Protein AF-A0A1Y4HJ03-F1 (afdb_monomer_lite)

pLDDT: mean 90.87, std 10.6, range [47.38, 98.44]

Sequence (111 aa):
MKYKLYRAQYEMQFDENGEPLEWEDAFELVGVEYAQDVDRATPILIKAVIDELSTTPKYANCEVAAFAPDLYTQELSDEYDYEMMGIVYPPNADHNILIPFLIKEEDESQE

Secondary structure (DSSP, 8-state):
-EEEEEEESS---B-TTSPBPPPP--EEEEEEEE-SSHHHHHHHHHHHHHHHHHHSGGGTTSEEEEPPPEE--STT-TT-SEEEEEEEE-TT-SS-EEEEEEEEEE-TT--

Radius of gyration: 14.34 Å; chains: 1; bounding box: 39×26×36 Å

Structure (mmCIF, N/CA/C/O backbone):
data_AF-A0A1Y4HJ03-F1
#
_entry.id   AF-A0A1Y4HJ03-F1
#
loop_
_atom_site.group_PDB
_atom_site.id
_atom_site.type_symbol
_atom_site.label_atom_id
_atom_site.label_alt_id
_atom_site.label_comp_id
_atom_site.label_asym_id
_atom_site.label_entity_id
_atom_site.label_seq_id
_atom_site.pdbx_PDB_ins_code
_atom_site.Cartn_x
_atom_site.Cartn_y
_atom_site.Cartn_z
_atom_site.occupancy
_atom_site.B_iso_or_equiv
_atom_site.auth_seq_id
_atom_site.auth_comp_id
_atom_site.auth_asym_id
_atom_site.auth_atom_id
_atom_site.pdbx_PDB_model_num
ATOM 1 N N . MET A 1 1 ? -15.671 4.187 10.901 1.00 94.44 1 MET A N 1
ATOM 2 C CA . MET A 1 1 ? -14.225 4.456 10.905 1.00 94.44 1 MET A CA 1
ATOM 3 C C . MET A 1 1 ? -13.832 5.009 9.554 1.00 94.44 1 MET A C 1
ATOM 5 O O . MET A 1 1 ? -14.380 4.583 8.535 1.00 94.44 1 MET A O 1
ATOM 9 N N . LYS A 1 2 ? -12.931 5.982 9.564 1.00 96.31 2 LYS A N 1
ATOM 10 C CA . LYS A 1 2 ? -12.355 6.615 8.383 1.00 96.31 2 LYS A CA 1
ATOM 11 C C . LYS A 1 2 ? -10.943 6.069 8.191 1.00 96.31 2 LYS A C 1
ATOM 13 O O . LYS A 1 2 ? -10.180 6.014 9.146 1.00 96.31 2 LYS A O 1
ATOM 18 N N . TYR A 1 3 ? -10.602 5.687 6.968 1.00 97.19 3 TYR A N 1
ATOM 19 C CA . TYR A 1 3 ? -9.311 5.116 6.596 1.00 97.19 3 TYR A CA 1
ATOM 20 C C . TYR A 1 3 ? -8.660 6.017 5.553 1.00 97.19 3 TYR A C 1
ATOM 22 O O . TYR A 1 3 ? -9.113 6.081 4.411 1.00 97.19 3 TYR A O 1
ATOM 30 N N . LYS A 1 4 ? -7.617 6.745 5.944 1.00 97.56 4 LYS A N 1
ATOM 31 C CA . LYS A 1 4 ? -6.815 7.561 5.027 1.00 97.56 4 LYS A CA 1
ATOM 32 C C . LYS A 1 4 ? -5.709 6.702 4.431 1.00 97.56 4 LYS A C 1
ATOM 34 O O . LYS A 1 4 ? -4.925 6.133 5.183 1.00 97.56 4 LYS A O 1
ATOM 39 N N . LEU A 1 5 ? -5.653 6.624 3.106 1.00 97.50 5 LEU A N 1
ATOM 40 C CA . LEU A 1 5 ? -4.687 5.827 2.357 1.00 97.50 5 LEU A CA 1
ATOM 41 C C . LEU A 1 5 ? -3.584 6.729 1.801 1.00 97.50 5 LEU A C 1
ATOM 43 O O . LEU A 1 5 ? -3.854 7.638 1.012 1.00 97.50 5 LEU A O 1
ATOM 47 N N . TYR A 1 6 ? -2.348 6.441 2.181 1.00 96.56 6 TYR A N 1
ATOM 48 C CA . TYR A 1 6 ? -1.162 7.179 1.784 1.00 96.56 6 TYR A CA 1
ATOM 49 C C . TYR A 1 6 ? -0.274 6.309 0.903 1.00 96.56 6 TYR A C 1
ATOM 51 O O . TYR A 1 6 ? 0.044 5.187 1.276 1.00 96.56 6 TYR A O 1
ATOM 59 N N . ARG A 1 7 ? 0.146 6.813 -0.254 1.00 96.38 7 ARG A N 1
ATOM 60 C CA . ARG A 1 7 ? 1.036 6.120 -1.193 1.00 96.38 7 ARG A CA 1
ATOM 61 C C . ARG A 1 7 ? 2.460 6.643 -1.044 1.00 96.38 7 ARG A C 1
ATOM 63 O O . ARG A 1 7 ? 2.655 7.859 -1.046 1.00 96.38 7 ARG A O 1
ATOM 70 N N . ALA A 1 8 ? 3.445 5.751 -1.001 1.00 94.75 8 ALA A N 1
ATOM 71 C CA . ALA A 1 8 ? 4.850 6.128 -1.115 1.00 94.75 8 ALA A CA 1
ATOM 72 C C . ALA A 1 8 ? 5.123 6.859 -2.442 1.00 94.75 8 ALA A C 1
ATOM 74 O O . ALA A 1 8 ? 4.631 6.476 -3.505 1.00 94.75 8 ALA A O 1
ATOM 75 N N . GLN A 1 9 ? 5.946 7.903 -2.404 1.00 93.81 9 GLN A N 1
ATOM 76 C CA . GLN A 1 9 ? 6.399 8.609 -3.609 1.00 93.81 9 GLN A CA 1
ATOM 77 C C . GLN A 1 9 ? 7.619 7.945 -4.271 1.00 93.81 9 GLN A C 1
ATOM 79 O O . GLN A 1 9 ? 8.170 8.471 -5.239 1.00 93.81 9 GLN A O 1
ATOM 84 N N . TYR A 1 10 ? 8.008 6.771 -3.777 1.00 92.62 10 TYR A N 1
ATOM 85 C CA . TYR A 1 10 ? 9.120 5.958 -4.247 1.00 92.62 10 TYR A CA 1
ATOM 86 C C . TYR A 1 10 ? 8.673 4.515 -4.511 1.00 92.62 10 TYR A C 1
ATOM 88 O O . TYR A 1 10 ? 7.635 4.049 -4.041 1.00 92.62 10 TYR A O 1
ATOM 96 N N . GLU A 1 11 ? 9.482 3.810 -5.294 1.00 94.38 11 GLU A N 1
ATOM 97 C CA . GLU A 1 11 ? 9.382 2.366 -5.496 1.00 94.38 11 GLU A CA 1
ATOM 98 C C . GLU A 1 11 ? 10.337 1.686 -4.518 1.00 94.38 11 GLU A C 1
ATOM 100 O O . GLU A 1 11 ? 11.454 2.170 -4.317 1.00 94.38 11 GLU A O 1
ATOM 105 N N . MET A 1 12 ? 9.920 0.572 -3.913 1.00 92.00 12 MET A N 1
ATOM 106 C CA . MET A 1 12 ? 10.788 -0.174 -3.007 1.00 92.00 12 MET A CA 1
ATOM 107 C C . MET A 1 12 ? 12.012 -0.683 -3.771 1.00 92.00 12 MET A C 1
ATOM 109 O O . MET A 1 12 ? 11.893 -1.327 -4.816 1.00 92.00 12 MET A O 1
ATOM 113 N N . GLN A 1 13 ? 13.189 -0.386 -3.231 1.00 90.88 13 GLN A N 1
ATOM 114 C CA . GLN A 1 13 ? 14.464 -0.851 -3.758 1.00 90.88 13 GLN A CA 1
ATOM 115 C C . GLN A 1 13 ? 15.039 -1.923 -2.843 1.00 90.88 13 GLN A C 1
ATOM 117 O O . GLN A 1 13 ? 14.820 -1.901 -1.633 1.00 90.88 13 GLN A O 1
ATOM 122 N N . PHE A 1 14 ? 15.795 -2.836 -3.438 1.00 89.88 14 PHE A N 1
ATOM 123 C CA . PHE A 1 14 ? 16.434 -3.944 -2.746 1.00 89.88 14 PHE A CA 1
ATOM 124 C C . PHE A 1 14 ? 17.933 -3.921 -3.017 1.00 89.88 14 PHE A C 1
ATOM 126 O O . PHE A 1 14 ? 18.367 -3.531 -4.106 1.00 89.88 14 PHE A O 1
ATOM 133 N N . ASP A 1 15 ? 18.719 -4.328 -2.028 1.00 90.38 15 ASP A N 1
ATOM 134 C CA . ASP A 1 15 ? 20.151 -4.534 -2.193 1.00 90.38 15 ASP A CA 1
ATOM 135 C C . ASP A 1 15 ? 20.456 -5.821 -2.990 1.00 90.38 15 ASP A C 1
ATOM 137 O O . ASP A 1 15 ? 19.566 -6.552 -3.432 1.00 90.38 15 ASP A O 1
ATOM 141 N N . GLU A 1 16 ? 21.742 -6.119 -3.187 1.00 89.88 16 GLU A N 1
ATOM 142 C CA . GLU A 1 16 ? 22.184 -7.322 -3.908 1.00 89.88 16 GLU A CA 1
ATOM 143 C C . GLU A 1 16 ? 21.805 -8.648 -3.220 1.00 89.88 16 GLU A C 1
ATOM 145 O O . GLU A 1 16 ? 21.832 -9.700 -3.862 1.00 89.88 16 GLU A O 1
ATOM 150 N N . ASN A 1 17 ? 21.436 -8.606 -1.937 1.00 89.69 17 ASN A N 1
ATOM 151 C CA . ASN A 1 17 ? 21.006 -9.759 -1.149 1.00 89.69 17 ASN A CA 1
ATOM 152 C C . ASN A 1 17 ? 19.477 -9.921 -1.135 1.00 89.69 17 ASN A C 1
ATOM 154 O O . ASN A 1 17 ? 18.986 -10.938 -0.644 1.00 89.69 17 ASN A O 1
ATOM 158 N N . GLY A 1 18 ? 18.737 -8.965 -1.707 1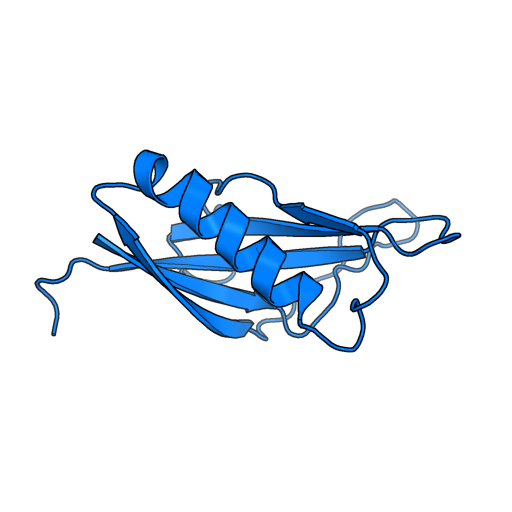.00 84.06 18 GLY A N 1
ATOM 159 C CA . GLY A 1 18 ? 17.277 -8.945 -1.698 1.00 84.06 18 GLY A CA 1
ATOM 160 C C . GLY A 1 18 ? 16.676 -8.337 -0.431 1.00 84.06 18 GLY A C 1
ATOM 161 O O . GLY A 1 18 ? 15.478 -8.494 -0.205 1.00 84.06 18 GLY A O 1
ATOM 162 N N . GLU A 1 19 ? 17.475 -7.645 0.381 1.00 86.75 19 GLU A N 1
ATOM 163 C CA . GLU A 1 19 ? 16.991 -6.916 1.551 1.00 86.75 19 GLU A CA 1
ATOM 164 C C . GLU A 1 19 ? 16.503 -5.522 1.127 1.00 86.75 19 GLU A C 1
ATOM 166 O O . GLU A 1 19 ? 17.141 -4.882 0.283 1.00 86.75 19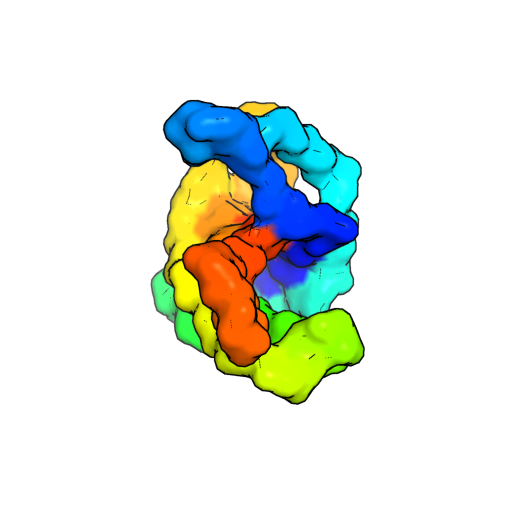 GLU A O 1
ATOM 171 N N . PRO A 1 20 ? 15.374 -5.029 1.665 1.00 84.75 20 PRO A N 1
ATOM 172 C CA . PRO A 1 20 ? 14.876 -3.702 1.329 1.00 84.75 20 PRO A CA 1
ATOM 173 C C . PRO A 1 20 ? 15.871 -2.625 1.780 1.00 84.75 20 PRO A C 1
ATOM 175 O O . PRO A 1 20 ? 16.403 -2.675 2.891 1.00 84.75 20 PRO A O 1
ATOM 178 N N . LEU A 1 21 ? 16.113 -1.636 0.918 1.00 86.69 21 LEU A N 1
ATOM 179 C CA . LEU A 1 21 ? 16.867 -0.438 1.288 1.00 86.69 21 LEU A CA 1
ATOM 180 C C . LEU A 1 21 ? 16.081 0.408 2.305 1.00 86.69 21 LEU A C 1
ATOM 182 O O . LEU A 1 21 ? 14.887 0.191 2.523 1.00 86.69 21 LEU A O 1
ATOM 186 N N . GLU A 1 22 ? 16.762 1.374 2.932 1.00 81.19 22 GLU A N 1
ATOM 187 C CA . GLU A 1 22 ? 16.122 2.295 3.877 1.00 81.19 22 GLU A CA 1
ATOM 188 C C . GLU A 1 22 ? 14.898 2.977 3.252 1.00 81.19 22 GLU A C 1
ATOM 190 O O . GLU A 1 22 ? 14.910 3.396 2.092 1.00 81.19 22 GLU A O 1
ATOM 195 N N . TRP A 1 23 ? 13.838 3.068 4.050 1.00 78.81 23 TRP A N 1
ATOM 196 C CA . TRP A 1 23 ? 12.568 3.653 3.652 1.00 78.81 23 TRP A CA 1
ATOM 197 C C . TRP A 1 23 ? 12.687 5.172 3.636 1.00 78.81 23 TRP A C 1
ATOM 199 O O . TRP A 1 23 ? 13.314 5.769 4.513 1.00 78.81 23 TRP A O 1
ATOM 209 N N . GLU A 1 24 ? 12.043 5.805 2.663 1.00 82.31 24 GLU A N 1
ATOM 210 C CA . GLU A 1 24 ? 11.905 7.256 2.648 1.00 82.31 24 GLU A CA 1
ATOM 211 C C . GLU A 1 24 ? 10.599 7.654 3.349 1.00 82.31 24 GLU A C 1
ATOM 213 O O . GLU A 1 24 ? 9.545 7.051 3.127 1.00 82.31 24 GLU A O 1
ATOM 218 N N . ASP A 1 25 ? 10.648 8.699 4.176 1.00 84.44 25 ASP A N 1
ATOM 219 C CA . ASP A 1 25 ? 9.452 9.327 4.749 1.00 84.44 25 ASP A CA 1
ATOM 220 C C . ASP A 1 25 ? 8.841 10.306 3.732 1.00 84.44 25 ASP A C 1
ATOM 222 O O . ASP A 1 25 ? 8.933 11.531 3.842 1.00 84.44 25 ASP A O 1
ATOM 226 N N . ALA A 1 26 ? 8.313 9.741 2.645 1.00 90.69 26 ALA A N 1
ATOM 227 C CA . ALA A 1 26 ? 7.755 10.477 1.518 1.00 90.69 26 ALA A CA 1
ATOM 228 C C . ALA A 1 26 ? 6.442 9.828 1.071 1.00 90.69 26 ALA A C 1
ATOM 230 O O . ALA A 1 26 ? 6.419 8.973 0.181 1.00 90.69 26 ALA A O 1
ATOM 231 N N . PHE A 1 27 ? 5.343 10.248 1.698 1.00 93.44 27 PHE A N 1
ATOM 232 C CA . PHE A 1 27 ? 4.007 9.699 1.481 1.00 93.44 27 PHE A CA 1
ATOM 233 C C . PHE A 1 27 ? 2.990 10.777 1.088 1.00 93.44 27 PHE A C 1
ATOM 235 O O . PHE A 1 27 ? 3.025 11.910 1.566 1.00 93.44 27 PHE A O 1
ATOM 242 N N . GLU A 1 28 ? 2.054 10.411 0.215 1.00 95.62 28 GLU A N 1
ATOM 243 C CA . GLU A 1 28 ? 1.004 11.290 -0.304 1.00 95.62 28 GLU A CA 1
ATOM 244 C C . GLU A 1 28 ? -0.379 10.690 -0.046 1.00 95.62 28 GLU A C 1
ATOM 246 O O . GLU A 1 28 ? -0.607 9.520 -0.344 1.00 95.62 28 GLU A O 1
ATOM 251 N N . LEU A 1 29 ? -1.319 11.485 0.478 1.00 97.00 29 LEU A N 1
ATOM 252 C CA . LEU A 1 29 ? -2.710 11.060 0.654 1.00 97.00 29 LEU A CA 1
ATOM 253 C C . LEU A 1 29 ? -3.385 10.895 -0.715 1.00 97.00 29 LEU A C 1
ATOM 255 O O . LEU A 1 29 ? -3.593 11.879 -1.422 1.00 97.00 29 LEU A O 1
ATOM 259 N N . VAL A 1 30 ? -3.780 9.668 -1.047 1.00 97.44 30 VAL A N 1
ATOM 260 C CA . VAL A 1 30 ? -4.394 9.317 -2.342 1.00 97.44 30 VAL A CA 1
ATOM 261 C C . VAL A 1 30 ? -5.844 8.855 -2.217 1.00 97.44 30 VAL A C 1
ATOM 263 O O . VAL A 1 30 ? -6.575 8.847 -3.203 1.00 97.44 30 VAL A O 1
ATOM 266 N N . GLY A 1 31 ? -6.297 8.504 -1.012 1.00 96.75 31 GLY A N 1
ATOM 267 C CA .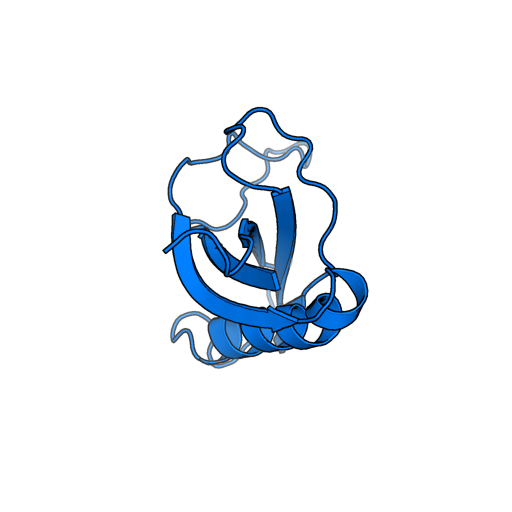 GLY A 1 31 ? -7.654 8.008 -0.806 1.00 96.75 31 GLY A CA 1
ATOM 268 C C . GLY A 1 31 ? -8.163 8.205 0.613 1.00 96.75 31 GLY A C 1
ATOM 269 O O . GLY A 1 31 ? -7.393 8.301 1.569 1.00 96.75 31 GLY A O 1
ATOM 270 N N . VAL A 1 32 ? -9.486 8.258 0.742 1.00 97.75 32 VAL A N 1
ATOM 271 C CA . VAL A 1 32 ? -10.188 8.244 2.027 1.00 97.75 32 VAL A CA 1
ATOM 272 C C . VAL A 1 32 ? -11.375 7.309 1.889 1.00 97.75 32 VAL A C 1
ATOM 274 O O . VAL A 1 32 ? -12.266 7.562 1.082 1.00 97.75 32 VAL A O 1
ATOM 277 N N . GLU A 1 33 ? -11.386 6.251 2.689 1.00 97.44 33 GLU A N 1
ATOM 278 C CA . GLU A 1 33 ? -12.418 5.221 2.663 1.00 97.44 33 GLU A CA 1
ATOM 279 C C . GLU A 1 33 ? -13.134 5.114 4.005 1.00 97.44 33 GLU A C 1
ATOM 281 O O . GLU A 1 33 ? -12.602 5.475 5.055 1.00 97.44 33 GLU A O 1
ATOM 286 N N . TYR A 1 34 ? -14.361 4.601 3.971 1.00 96.75 34 TYR A N 1
ATOM 287 C CA . TYR A 1 34 ? -15.212 4.494 5.151 1.00 96.75 34 TYR A CA 1
ATOM 288 C C . TYR A 1 34 ? -15.718 3.068 5.314 1.00 96.75 34 TYR A C 1
ATOM 290 O O . TYR A 1 34 ? -16.326 2.494 4.409 1.00 96.75 34 TYR A O 1
ATOM 298 N N . ALA A 1 35 ? -15.500 2.506 6.499 1.00 96.62 35 ALA A N 1
ATOM 299 C CA . ALA A 1 35 ? -15.986 1.184 6.861 1.00 96.62 35 ALA A CA 1
ATOM 300 C C . ALA A 1 35 ? -16.212 1.071 8.373 1.00 96.62 35 ALA A C 1
ATOM 302 O O . ALA A 1 35 ? -15.857 1.958 9.155 1.00 96.62 35 ALA A O 1
ATOM 303 N N . GLN A 1 36 ? -16.846 -0.024 8.788 1.00 95.62 36 GLN A N 1
ATOM 304 C CA . GLN A 1 36 ? -17.071 -0.310 10.204 1.00 95.62 36 GLN A CA 1
ATOM 305 C C . GLN A 1 36 ? -15.769 -0.663 10.937 1.00 95.62 36 GLN A C 1
ATOM 307 O O . GLN A 1 36 ? -15.595 -0.244 12.075 1.00 95.62 36 GLN A O 1
ATOM 312 N N . ASP A 1 37 ? -14.894 -1.417 10.275 1.00 94.88 37 ASP A N 1
ATOM 313 C CA . ASP A 1 37 ? -13.627 -1.946 10.777 1.00 94.88 37 ASP A CA 1
ATOM 314 C C . ASP A 1 37 ? -12.696 -2.265 9.586 1.00 94.88 37 ASP A C 1
ATOM 316 O O . ASP A 1 37 ? -13.116 -2.185 8.421 1.00 94.88 37 ASP A O 1
ATOM 320 N N . VAL A 1 38 ? -11.439 -2.627 9.870 1.00 94.62 38 VAL A N 1
ATOM 321 C CA . VAL A 1 38 ? -10.416 -2.888 8.843 1.00 94.62 38 VAL A CA 1
ATOM 322 C C . VAL A 1 38 ? -10.738 -4.113 7.980 1.00 94.62 38 VAL A C 1
ATOM 324 O O . VAL A 1 38 ? -10.469 -4.108 6.777 1.00 94.62 38 VAL A O 1
ATOM 327 N N . ASP A 1 39 ? -11.404 -5.129 8.532 1.00 95.69 39 ASP A N 1
ATOM 328 C CA . ASP A 1 39 ? -11.815 -6.318 7.775 1.00 95.69 39 ASP A CA 1
ATOM 329 C C . ASP A 1 39 ? -12.834 -5.943 6.690 1.00 95.69 39 ASP A C 1
ATOM 331 O O . ASP A 1 39 ? -12.759 -6.396 5.543 1.00 95.69 39 ASP A O 1
ATOM 335 N N . ARG A 1 40 ? -13.785 -5.062 7.025 1.00 97.56 40 ARG A N 1
ATOM 336 C CA . ARG A 1 40 ? -14.751 -4.501 6.071 1.00 97.56 40 ARG A CA 1
ATOM 337 C C . ARG A 1 40 ? -14.118 -3.483 5.128 1.00 97.56 40 ARG A C 1
ATOM 339 O O . ARG A 1 40 ? -14.572 -3.385 3.987 1.00 97.56 40 ARG A O 1
ATOM 346 N N . ALA A 1 41 ? -13.096 -2.754 5.575 1.00 97.38 41 ALA A N 1
ATOM 347 C CA . ALA A 1 41 ? -12.355 -1.802 4.750 1.00 97.38 41 ALA A CA 1
ATOM 348 C C . ALA A 1 41 ? -11.468 -2.496 3.707 1.00 97.38 41 ALA A C 1
ATOM 350 O O . ALA A 1 41 ? -11.329 -1.996 2.596 1.00 97.38 41 ALA A O 1
ATOM 351 N N . THR A 1 42 ? -10.905 -3.664 4.028 1.00 97.94 42 THR A N 1
ATOM 352 C CA . THR A 1 42 ? -9.909 -4.384 3.216 1.00 97.94 42 THR A CA 1
ATOM 353 C C . THR A 1 42 ? -10.247 -4.476 1.720 1.00 97.94 42 THR A C 1
ATOM 355 O O . THR A 1 42 ? -9.431 -4.037 0.909 1.00 97.94 42 THR A O 1
ATOM 358 N N . PRO A 1 43 ? -11.421 -4.985 1.288 1.00 98.19 43 PRO A N 1
ATOM 359 C CA . PRO A 1 43 ? -11.731 -5.060 -0.143 1.00 98.19 43 PRO A CA 1
ATOM 360 C C . PRO A 1 43 ? -11.860 -3.681 -0.813 1.00 98.19 43 PRO A C 1
ATOM 362 O O . PRO A 1 43 ? -11.615 -3.567 -2.012 1.00 98.19 43 PRO A O 1
ATOM 365 N N . ILE A 1 44 ? -12.233 -2.644 -0.057 1.00 98.06 44 ILE A N 1
ATOM 366 C CA . ILE A 1 44 ? -12.343 -1.262 -0.543 1.00 98.06 44 ILE A CA 1
ATOM 367 C C . ILE A 1 44 ? -10.940 -0.671 -0.718 1.00 98.06 44 ILE A C 1
ATOM 369 O O . ILE A 1 44 ? -10.627 -0.149 -1.783 1.00 98.06 44 ILE A O 1
ATOM 373 N N . LEU A 1 45 ? -10.070 -0.846 0.280 1.00 98.25 45 LEU A N 1
ATOM 374 C CA . LEU A 1 45 ? -8.682 -0.384 0.259 1.00 98.25 45 LEU A CA 1
ATOM 375 C C . LEU A 1 45 ? -7.868 -1.060 -0.854 1.00 98.25 45 LEU A C 1
ATOM 377 O O . LEU A 1 45 ? -7.164 -0.379 -1.594 1.00 98.25 45 LEU A O 1
ATOM 381 N N . ILE A 1 46 ? -8.020 -2.377 -1.046 1.00 98.44 46 ILE A N 1
ATOM 382 C CA . ILE A 1 46 ? -7.393 -3.104 -2.166 1.00 98.44 46 ILE A CA 1
ATOM 383 C C . ILE A 1 46 ? -7.823 -2.498 -3.503 1.00 98.44 46 ILE A C 1
ATOM 385 O O . ILE A 1 46 ? -6.987 -2.258 -4.375 1.00 98.44 46 ILE A O 1
ATOM 389 N N . LYS A 1 47 ? 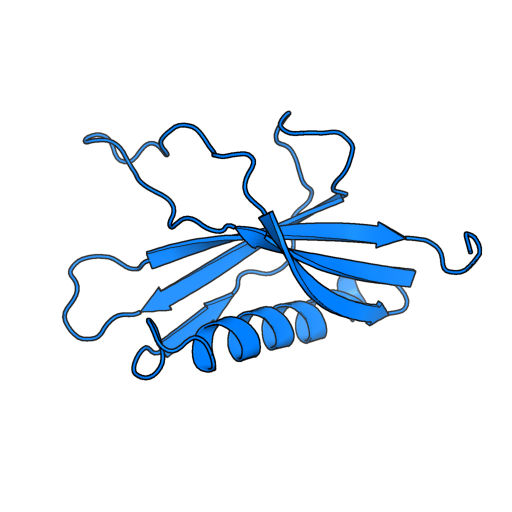-9.123 -2.225 -3.667 1.00 98.19 47 LYS A N 1
ATOM 390 C CA . LYS A 1 47 ? -9.631 -1.592 -4.883 1.00 98.19 47 LYS A CA 1
ATOM 391 C C . LYS A 1 47 ? -9.051 -0.185 -5.063 1.00 98.19 47 LYS A C 1
ATOM 393 O O . LYS A 1 47 ? -8.655 0.144 -6.175 1.00 98.19 47 LYS A O 1
ATOM 398 N N . ALA A 1 48 ? -8.973 0.612 -3.998 1.00 98.19 48 ALA A N 1
ATOM 399 C CA . ALA A 1 48 ? -8.424 1.965 -4.040 1.00 98.19 48 ALA A CA 1
ATOM 400 C C . ALA A 1 48 ? -6.952 1.968 -4.485 1.00 98.19 48 ALA A C 1
ATOM 402 O O . ALA A 1 48 ? -6.589 2.728 -5.379 1.00 98.19 48 ALA A O 1
ATOM 403 N N . VAL A 1 49 ? -6.126 1.060 -3.948 1.00 98.12 49 VAL A N 1
ATOM 404 C CA . VAL A 1 49 ? -4.729 0.879 -4.387 1.00 98.12 49 VAL A CA 1
ATOM 405 C C . VAL A 1 49 ? -4.658 0.485 -5.866 1.00 98.12 49 VAL A C 1
ATOM 407 O O . VAL A 1 49 ? -3.879 1.059 -6.624 1.00 98.12 49 VAL A O 1
ATOM 410 N N . ILE A 1 50 ? -5.483 -0.472 -6.303 1.00 98.00 50 ILE A N 1
ATOM 411 C CA . ILE A 1 50 ? -5.528 -0.913 -7.705 1.00 98.00 50 ILE A CA 1
ATOM 412 C C . ILE A 1 50 ? -5.924 0.235 -8.639 1.00 98.00 50 ILE A C 1
ATOM 414 O O . ILE A 1 50 ? -5.279 0.424 -9.671 1.00 98.00 50 ILE A O 1
ATOM 418 N N . ASP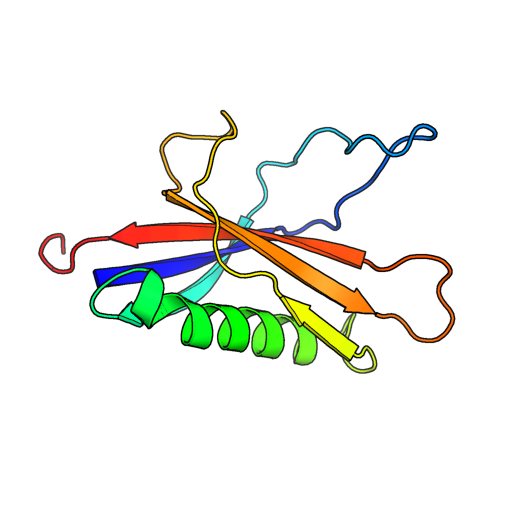 A 1 51 ? -6.960 1.002 -8.298 1.00 97.31 51 ASP A N 1
ATOM 419 C CA . ASP A 1 51 ? -7.422 2.135 -9.102 1.00 97.31 51 ASP A CA 1
ATOM 420 C C . ASP A 1 51 ? -6.342 3.229 -9.183 1.00 97.31 51 ASP A C 1
ATOM 422 O O . ASP A 1 51 ? -6.053 3.735 -10.271 1.00 97.31 51 ASP A O 1
ATOM 426 N N . GLU A 1 52 ? -5.702 3.556 -8.057 1.00 97.12 52 GLU A N 1
ATOM 427 C CA . GLU A 1 52 ? -4.619 4.542 -7.969 1.00 97.12 52 GLU A CA 1
ATOM 428 C C . GLU A 1 52 ? -3.430 4.153 -8.861 1.00 97.12 52 GLU A C 1
ATOM 430 O O . GLU A 1 52 ? -2.958 4.938 -9.690 1.00 97.12 52 GLU A O 1
ATOM 435 N N . LEU A 1 53 ? -2.970 2.902 -8.766 1.00 96.94 53 LEU A N 1
ATOM 436 C CA . LEU A 1 53 ? -1.856 2.426 -9.585 1.00 96.94 53 LEU A CA 1
ATOM 437 C C . LEU A 1 53 ? -2.242 2.311 -11.064 1.00 96.94 53 LEU A C 1
ATOM 439 O O . LEU A 1 53 ? -1.462 2.714 -11.923 1.00 96.94 53 LEU A O 1
ATOM 443 N N . SER A 1 54 ? -3.454 1.843 -11.378 1.00 95.69 54 SER A N 1
ATOM 444 C CA . SER A 1 54 ? -3.931 1.709 -12.766 1.00 95.69 54 SER A CA 1
ATOM 445 C C . SER A 1 54 ? -4.108 3.056 -13.471 1.00 95.69 54 SER A C 1
ATOM 447 O O . SER A 1 54 ? -3.966 3.146 -14.691 1.00 95.69 54 SER A O 1
ATOM 449 N N . THR A 1 55 ? -4.444 4.108 -12.722 1.00 94.06 55 THR A N 1
ATOM 450 C CA . THR A 1 55 ? -4.622 5.467 -13.260 1.00 94.06 55 THR A CA 1
ATOM 451 C C . THR A 1 55 ? -3.332 6.287 -13.252 1.00 94.06 55 THR A C 1
ATOM 453 O O . THR A 1 55 ? -3.259 7.318 -13.926 1.00 94.06 55 THR A O 1
ATOM 456 N N . THR A 1 56 ? -2.284 5.810 -12.575 1.00 94.69 56 THR A N 1
ATOM 457 C CA . THR A 1 56 ? -0.957 6.427 -12.593 1.00 94.69 56 THR A CA 1
ATOM 458 C C . THR A 1 56 ? -0.321 6.277 -13.985 1.00 94.69 56 THR A C 1
ATOM 460 O O . THR A 1 56 ? -0.057 5.155 -14.423 1.00 94.69 56 THR A O 1
ATOM 463 N N . PRO A 1 57 ? 0.020 7.377 -14.696 1.00 94.50 57 PRO A N 1
ATOM 464 C CA . PRO A 1 57 ? 0.529 7.306 -16.072 1.00 94.50 57 PRO A CA 1
ATOM 465 C C . PRO A 1 57 ? 1.779 6.436 -16.249 1.00 94.50 57 PRO A C 1
ATOM 467 O O . PRO A 1 57 ? 1.951 5.814 -17.296 1.00 94.50 57 PRO A O 1
ATOM 470 N N . LYS A 1 58 ? 2.634 6.362 -15.220 1.00 93.62 58 LYS A N 1
ATOM 471 C CA . LYS A 1 58 ? 3.831 5.509 -15.198 1.00 93.62 58 LYS A CA 1
ATOM 472 C C . LYS A 1 58 ? 3.492 4.014 -15.318 1.00 93.62 58 LYS A C 1
ATOM 474 O O . LYS A 1 58 ? 4.295 3.264 -15.864 1.00 93.62 58 LYS A O 1
ATOM 479 N N . TYR A 1 59 ? 2.308 3.598 -14.865 1.00 94.31 59 TYR A N 1
ATOM 480 C CA . TYR A 1 59 ? 1.887 2.195 -14.779 1.00 94.31 59 TYR A CA 1
ATOM 481 C C . TYR A 1 59 ? 0.677 1.858 -15.664 1.00 94.31 59 TYR A C 1
ATOM 483 O O . TYR A 1 59 ? 0.200 0.731 -15.624 1.00 94.31 59 TYR A O 1
ATOM 491 N N . ALA A 1 60 ? 0.213 2.778 -16.517 1.00 88.00 60 ALA A N 1
ATOM 492 C CA . ALA A 1 60 ? -1.053 2.671 -17.260 1.00 88.00 60 ALA A CA 1
ATOM 493 C C . ALA A 1 60 ? -1.220 1.426 -18.169 1.00 88.00 60 ALA A C 1
ATOM 495 O O . ALA A 1 60 ? -2.326 1.149 -18.624 1.00 88.00 60 ALA A O 1
ATOM 496 N N . ASN A 1 61 ? -0.146 0.682 -18.457 1.00 89.50 61 ASN A N 1
ATOM 497 C CA . ASN A 1 61 ? -0.170 -0.559 -19.249 1.00 89.50 61 ASN A CA 1
ATOM 498 C C . ASN A 1 61 ? 0.307 -1.792 -18.462 1.00 89.50 61 ASN A C 1
ATOM 500 O O . ASN A 1 61 ? 0.647 -2.812 -19.062 1.00 89.50 61 ASN A O 1
ATOM 504 N N . CYS A 1 62 ? 0.403 -1.683 -17.141 1.00 95.94 62 CYS A N 1
ATOM 505 C CA . CYS A 1 62 ? 0.799 -2.777 -16.270 1.00 95.94 62 CYS A CA 1
ATOM 506 C C . CYS A 1 62 ? -0.445 -3.425 -15.661 1.00 95.94 62 CYS A C 1
ATOM 508 O O . CYS A 1 62 ? -1.433 -2.746 -15.378 1.00 95.94 62 CYS A O 1
ATOM 510 N N . GLU A 1 63 ? -0.386 -4.733 -15.425 1.00 96.88 63 GLU A N 1
ATOM 511 C CA . GLU A 1 63 ? -1.312 -5.355 -14.478 1.00 96.88 63 GLU A CA 1
ATOM 512 C C . GLU A 1 63 ? -0.929 -4.892 -13.068 1.00 96.88 63 GLU A C 1
ATOM 514 O O . GLU A 1 63 ? 0.250 -4.651 -12.789 1.00 96.88 63 GLU A O 1
ATOM 519 N N . VAL A 1 64 ? -1.913 -4.737 -12.183 1.00 97.81 64 VAL A N 1
ATOM 520 C CA . VAL A 1 64 ? -1.681 -4.300 -10.805 1.00 97.81 64 VAL A CA 1
ATOM 521 C C . VAL A 1 64 ? -2.474 -5.150 -9.823 1.00 97.81 64 VAL A C 1
ATOM 523 O O . VAL A 1 64 ? -3.568 -5.627 -10.127 1.00 97.81 64 VAL A O 1
ATOM 526 N N . ALA A 1 65 ? -1.923 -5.319 -8.630 1.00 97.94 65 ALA A N 1
ATOM 527 C CA . ALA A 1 65 ? -2.566 -5.985 -7.507 1.00 97.94 65 ALA A CA 1
ATOM 528 C C . ALA A 1 65 ? -2.189 -5.282 -6.200 1.00 97.94 65 ALA A C 1
ATOM 530 O O . ALA A 1 65 ? -1.318 -4.414 -6.176 1.00 97.94 65 ALA A O 1
ATOM 531 N N . ALA A 1 66 ? -2.830 -5.668 -5.104 1.00 97.94 66 ALA A N 1
ATOM 532 C CA . ALA A 1 66 ? -2.459 -5.216 -3.773 1.00 97.94 66 ALA A CA 1
ATOM 533 C C . ALA A 1 66 ? -2.644 -6.349 -2.762 1.00 97.94 66 ALA A C 1
ATOM 535 O O . ALA A 1 66 ? -3.576 -7.150 -2.892 1.00 97.94 66 ALA A O 1
ATOM 536 N N . PHE A 1 67 ? -1.773 -6.408 -1.756 1.00 96.19 67 PHE A N 1
ATOM 537 C CA . PHE A 1 67 ? -2.018 -7.239 -0.578 1.00 96.19 67 PHE A CA 1
ATOM 538 C C . PHE A 1 67 ? -3.074 -6.603 0.327 1.00 96.19 67 PHE A C 1
ATOM 540 O O . PHE A 1 67 ? -3.352 -5.410 0.232 1.00 96.19 67 PHE A O 1
ATOM 547 N N . ALA A 1 68 ? -3.676 -7.415 1.197 1.00 96.06 68 ALA A N 1
ATOM 548 C CA . ALA A 1 68 ? -4.532 -6.904 2.259 1.00 96.06 68 ALA A CA 1
ATOM 549 C C . ALA A 1 68 ? -3.716 -6.047 3.251 1.00 96.06 68 ALA A C 1
ATOM 551 O O . ALA A 1 68 ? -2.505 -6.260 3.352 1.00 96.06 68 ALA A O 1
ATOM 552 N N . PRO A 1 69 ? -4.361 -5.112 3.972 1.00 95.12 69 PRO A N 1
ATOM 553 C CA . PRO A 1 69 ? -3.720 -4.400 5.070 1.00 95.12 69 PRO A CA 1
ATOM 554 C C . PRO A 1 69 ? -3.177 -5.369 6.120 1.00 95.12 69 PRO A C 1
ATOM 556 O O . PRO A 1 69 ? -3.885 -6.295 6.523 1.00 95.12 69 PRO A O 1
ATOM 559 N N . ASP A 1 70 ? -1.955 -5.127 6.578 1.00 93.25 70 ASP A N 1
ATOM 560 C CA . ASP A 1 70 ? -1.377 -5.749 7.769 1.00 93.25 70 ASP A CA 1
ATOM 561 C C . ASP A 1 70 ? -1.115 -4.675 8.830 1.00 93.25 70 ASP A C 1
ATOM 563 O O . ASP A 1 70 ? -1.066 -3.483 8.519 1.00 93.25 70 ASP A O 1
ATOM 567 N N . LEU A 1 71 ? -0.979 -5.080 10.093 1.00 89.50 71 LEU A N 1
ATOM 568 C CA . LEU A 1 71 ? -0.627 -4.154 11.164 1.00 89.50 71 LEU A CA 1
ATOM 569 C C . LEU A 1 71 ? 0.702 -3.485 10.842 1.00 89.50 71 LEU A C 1
ATOM 571 O O . LEU A 1 71 ? 1.682 -4.148 10.505 1.00 89.50 71 LEU A O 1
ATOM 575 N N . TYR A 1 72 ? 0.741 -2.168 10.995 1.00 80.75 72 TYR A N 1
ATOM 576 C CA . TYR A 1 72 ? 1.979 -1.444 10.811 1.00 80.75 72 TYR A CA 1
ATOM 577 C C . TYR A 1 72 ? 2.925 -1.748 11.980 1.00 80.75 72 TYR A C 1
ATOM 579 O O . TYR A 1 72 ? 2.608 -1.482 13.139 1.00 80.75 72 TYR A O 1
ATOM 587 N N . THR A 1 73 ? 4.066 -2.375 11.682 1.00 72.69 73 THR A N 1
ATOM 588 C CA . THR A 1 73 ? 5.027 -2.837 12.704 1.00 72.69 73 THR A CA 1
ATOM 589 C C . THR A 1 73 ? 6.364 -2.103 12.676 1.00 72.69 73 THR A C 1
ATOM 591 O O . THR A 1 73 ? 7.203 -2.340 13.548 1.00 72.69 73 THR A O 1
ATOM 594 N N . GLN A 1 74 ? 6.582 -1.221 11.697 1.00 65.94 74 GLN A N 1
ATOM 595 C CA . GLN A 1 74 ? 7.837 -0.486 11.565 1.00 65.94 74 GLN A CA 1
ATOM 596 C C . GLN A 1 74 ? 7.842 0.788 12.413 1.00 65.94 74 GLN A C 1
ATOM 598 O O . GLN A 1 74 ? 6.825 1.443 12.604 1.00 65.94 74 GLN A O 1
ATOM 603 N N . GLU A 1 75 ? 9.023 1.177 12.893 1.00 59.06 75 GLU A N 1
ATOM 604 C CA . GLU A 1 75 ? 9.206 2.349 13.759 1.00 59.06 75 GLU A CA 1
ATOM 605 C C . GLU A 1 75 ? 9.067 3.707 13.029 1.00 59.06 75 GLU A C 1
ATOM 607 O O . GLU A 1 75 ? 9.329 4.732 13.656 1.00 59.06 75 GLU A O 1
ATOM 612 N N . LEU A 1 76 ? 8.695 3.773 11.732 1.00 57.97 76 LEU A N 1
ATOM 613 C CA . LEU A 1 76 ? 8.761 5.055 10.994 1.00 57.97 76 LEU A CA 1
ATOM 614 C C . LEU A 1 76 ? 7.833 6.138 11.564 1.00 57.97 76 LEU A C 1
ATOM 616 O O . LEU A 1 76 ? 8.188 7.306 11.452 1.00 57.97 76 LEU A O 1
ATOM 620 N N . SER A 1 77 ? 6.721 5.782 12.219 1.00 58.69 77 SER A N 1
ATOM 621 C CA . SER A 1 77 ? 6.004 6.666 13.151 1.00 58.69 77 SER A CA 1
ATOM 622 C C . SER A 1 77 ? 4.811 5.953 13.806 1.00 58.69 77 SER A C 1
ATOM 624 O O . SER A 1 77 ? 4.185 5.086 13.201 1.00 58.69 77 SER A O 1
ATOM 626 N N . ASP A 1 78 ? 4.413 6.390 15.007 1.00 67.75 78 ASP A N 1
ATOM 627 C CA . ASP A 1 78 ? 3.122 6.037 15.635 1.00 67.75 78 ASP A CA 1
ATOM 628 C C . ASP A 1 78 ? 1.907 6.651 14.883 1.00 67.75 78 ASP A C 1
ATOM 630 O O . ASP A 1 78 ? 0.782 6.692 15.394 1.00 67.75 78 ASP A O 1
ATOM 634 N N . GLU A 1 79 ? 2.117 7.217 13.687 1.00 83.31 79 GLU A N 1
ATOM 635 C CA . GLU A 1 79 ? 1.095 7.964 12.951 1.00 83.31 79 GLU A CA 1
ATOM 636 C C . GLU A 1 79 ? 0.228 7.070 12.066 1.00 83.31 79 GLU A C 1
ATOM 638 O O . GLU A 1 79 ? -0.878 7.487 11.732 1.00 83.31 79 GLU A O 1
ATOM 643 N N . TYR A 1 80 ? 0.659 5.847 11.743 1.00 90.81 80 TYR A N 1
ATOM 644 C CA . TYR A 1 80 ? -0.077 4.913 10.883 1.00 90.81 80 TYR A CA 1
ATOM 645 C C . TYR A 1 80 ? -0.421 3.619 11.622 1.00 90.81 80 TYR A C 1
ATOM 647 O O . TYR A 1 80 ? 0.341 3.149 12.460 1.00 90.81 80 TYR A O 1
ATOM 655 N N . ASP A 1 81 ? -1.585 3.051 11.309 1.00 93.69 81 ASP A N 1
ATOM 656 C CA . ASP A 1 81 ? -2.112 1.868 12.002 1.00 93.69 81 ASP A CA 1
ATOM 657 C C . ASP A 1 81 ? -1.926 0.588 11.170 1.00 93.69 81 ASP A C 1
ATOM 659 O O . ASP A 1 81 ? -1.766 -0.500 11.727 1.00 93.69 81 ASP A O 1
ATOM 663 N N . TYR A 1 82 ? -1.899 0.710 9.836 1.00 94.81 82 TYR A N 1
ATOM 664 C CA . TYR A 1 82 ? -1.724 -0.421 8.919 1.00 94.81 82 TYR A CA 1
ATOM 665 C C . TYR A 1 82 ? -0.807 -0.080 7.740 1.00 94.81 82 TYR A C 1
ATOM 667 O O . TYR A 1 82 ? -0.698 1.080 7.337 1.00 94.81 82 TYR A O 1
ATOM 675 N N . GLU A 1 83 ? -0.210 -1.107 7.139 1.00 93.81 83 GLU A N 1
ATOM 676 C CA . GLU A 1 83 ? 0.507 -1.034 5.864 1.00 93.81 83 GLU A CA 1
ATOM 677 C C . GLU A 1 83 ? -0.092 -1.971 4.813 1.00 93.81 83 GLU A C 1
ATOM 679 O O . GLU A 1 83 ? -0.690 -3.001 5.117 1.00 93.81 83 GLU A O 1
ATOM 684 N N . MET A 1 84 ? 0.076 -1.605 3.546 1.00 95.19 84 MET A N 1
ATOM 685 C CA . MET A 1 84 ? -0.273 -2.407 2.379 1.00 95.19 84 MET A CA 1
ATOM 686 C C . MET A 1 84 ? 0.854 -2.337 1.353 1.00 95.19 84 MET A C 1
ATOM 688 O O . MET A 1 84 ? 1.560 -1.336 1.246 1.00 95.19 84 MET A O 1
ATOM 692 N N . MET A 1 85 ? 0.966 -3.374 0.522 1.00 96.06 85 MET A N 1
ATOM 693 C CA . MET A 1 85 ? 1.840 -3.342 -0.648 1.00 96.06 85 MET A CA 1
ATOM 694 C C . MET A 1 85 ? 1.013 -3.325 -1.925 1.00 96.06 85 MET A C 1
ATOM 696 O O . MET A 1 85 ? 0.253 -4.261 -2.193 1.00 96.06 85 MET A O 1
ATOM 700 N N . GLY A 1 86 ? 1.203 -2.285 -2.728 1.00 97.75 86 GLY A N 1
ATOM 701 C CA . GLY A 1 86 ? 0.809 -2.275 -4.127 1.00 97.75 86 GLY A CA 1
ATOM 702 C C . GLY A 1 86 ? 1.855 -2.992 -4.976 1.00 97.75 86 GLY A C 1
ATOM 703 O O . GLY A 1 86 ? 3.057 -2.842 -4.760 1.00 97.75 86 GLY A O 1
ATOM 704 N N . ILE A 1 87 ? 1.396 -3.773 -5.947 1.00 98.00 87 ILE A N 1
ATOM 705 C CA . ILE A 1 87 ? 2.237 -4.530 -6.870 1.00 98.00 87 ILE A CA 1
ATOM 706 C C . ILE A 1 87 ? 1.896 -4.084 -8.281 1.00 98.00 87 ILE A C 1
ATOM 708 O O . ILE A 1 87 ? 0.735 -4.123 -8.688 1.00 98.00 87 ILE A O 1
ATOM 712 N N . VAL A 1 88 ? 2.914 -3.706 -9.039 1.00 98.06 88 VAL A N 1
ATOM 713 C CA . VAL A 1 88 ? 2.809 -3.446 -10.473 1.00 98.06 88 VAL A CA 1
ATOM 714 C C . VAL A 1 88 ? 3.589 -4.534 -11.202 1.00 98.06 88 VAL A C 1
ATOM 716 O O . VAL A 1 88 ? 4.720 -4.843 -10.820 1.00 98.06 88 VAL A O 1
ATOM 719 N N . TYR A 1 89 ? 2.994 -5.102 -12.251 1.00 97.06 89 TYR A N 1
ATOM 720 C CA . TYR A 1 89 ? 3.579 -6.133 -13.110 1.00 97.06 89 TYR A CA 1
ATOM 721 C C . TYR A 1 89 ? 3.908 -5.530 -14.488 1.00 97.06 89 TYR A C 1
ATOM 723 O O . TYR A 1 89 ? 3.052 -5.536 -15.384 1.00 97.06 89 TYR A O 1
ATOM 731 N N . PRO A 1 90 ? 5.116 -4.965 -14.695 1.00 95.62 90 PRO A N 1
ATOM 732 C CA . PRO A 1 90 ? 5.478 -4.400 -15.984 1.00 95.62 90 PRO A CA 1
ATOM 733 C C . PRO A 1 90 ? 5.635 -5.502 -17.039 1.00 95.62 90 PRO A C 1
ATOM 735 O O . PRO A 1 90 ? 6.248 -6.541 -16.772 1.00 95.62 90 PRO A O 1
ATOM 738 N N . PRO A 1 91 ? 5.143 -5.290 -18.270 1.00 91.88 91 PRO A N 1
ATOM 739 C CA . PRO A 1 91 ? 5.282 -6.283 -19.321 1.00 91.88 91 PRO A CA 1
ATOM 740 C C . PRO A 1 91 ? 6.760 -6.448 -19.701 1.00 91.88 91 PRO A C 1
ATOM 742 O O . PRO A 1 91 ? 7.397 -5.507 -20.174 1.00 91.88 91 PRO A O 1
ATOM 745 N N . ASN A 1 92 ? 7.271 -7.676 -19.580 1.00 89.00 92 ASN A N 1
ATOM 746 C CA . ASN A 1 92 ? 8.653 -8.070 -19.899 1.00 89.00 92 ASN A CA 1
ATOM 747 C C . ASN A 1 92 ? 9.736 -7.548 -18.931 1.00 89.00 92 ASN A C 1
ATOM 749 O O . ASN A 1 92 ? 10.897 -7.464 -19.330 1.00 89.00 92 ASN A O 1
ATOM 753 N N . ALA A 1 93 ? 9.384 -7.198 -17.691 1.00 90.81 93 ALA A N 1
ATOM 754 C CA . ALA A 1 93 ? 10.373 -6.950 -16.642 1.00 90.81 93 ALA A CA 1
ATOM 755 C C . ALA A 1 93 ? 10.754 -8.248 -15.910 1.00 90.81 93 ALA A C 1
ATOM 757 O O . ALA A 1 93 ? 9.922 -9.139 -15.744 1.00 90.81 93 ALA A O 1
ATOM 758 N N . ASP A 1 94 ? 12.003 -8.329 -15.444 1.00 89.50 94 ASP A N 1
ATOM 759 C CA . ASP A 1 94 ? 12.501 -9.467 -14.655 1.00 89.50 94 ASP A CA 1
ATOM 760 C C . ASP A 1 94 ? 11.924 -9.493 -13.227 1.00 89.50 94 ASP A C 1
ATOM 762 O O . ASP A 1 94 ? 11.864 -10.545 -12.590 1.00 89.50 94 ASP A O 1
ATOM 766 N N . HIS A 1 95 ? 11.476 -8.335 -12.731 1.00 90.62 95 HIS A N 1
ATOM 767 C CA . HIS A 1 95 ? 10.941 -8.152 -11.386 1.00 90.62 95 HIS A CA 1
ATOM 768 C C . HIS A 1 95 ? 9.702 -7.253 -11.392 1.00 90.62 95 HIS A C 1
ATOM 770 O O . HIS A 1 95 ? 9.555 -6.366 -12.236 1.00 90.62 95 HIS A O 1
ATOM 776 N N . ASN A 1 96 ? 8.829 -7.477 -10.410 1.00 95.00 96 ASN A N 1
ATOM 777 C CA . ASN A 1 96 ? 7.683 -6.613 -10.147 1.00 95.00 96 ASN A CA 1
ATOM 778 C C . ASN A 1 96 ? 8.129 -5.371 -9.381 1.00 95.00 96 ASN A C 1
ATOM 780 O O . ASN A 1 96 ? 9.114 -5.405 -8.644 1.00 95.00 96 ASN A O 1
ATOM 784 N N . ILE A 1 97 ? 7.361 -4.298 -9.517 1.00 95.69 97 ILE A N 1
ATOM 785 C CA . ILE A 1 97 ? 7.576 -3.073 -8.754 1.00 95.69 97 ILE A CA 1
ATOM 786 C C . ILE A 1 97 ? 6.662 -3.126 -7.533 1.00 95.69 97 ILE A C 1
ATOM 788 O O . ILE A 1 97 ? 5.459 -3.365 -7.665 1.00 95.69 97 ILE A O 1
ATOM 792 N N . LEU A 1 98 ? 7.244 -2.908 -6.357 1.00 96.19 98 LEU A N 1
ATOM 793 C CA . LEU A 1 98 ? 6.527 -2.852 -5.090 1.00 96.19 98 LEU A CA 1
ATOM 794 C C . LEU A 1 98 ? 6.430 -1.402 -4.622 1.00 96.19 98 LEU A C 1
ATOM 796 O O . LEU A 1 98 ? 7.415 -0.663 -4.654 1.00 96.19 98 LEU A O 1
ATOM 800 N N . ILE A 1 99 ? 5.231 -0.995 -4.217 1.00 96.31 99 ILE A N 1
ATOM 801 C CA . ILE A 1 99 ? 4.924 0.375 -3.803 1.00 96.31 99 ILE A CA 1
ATOM 802 C C . ILE A 1 99 ? 4.253 0.303 -2.433 1.00 96.31 99 ILE A C 1
ATOM 804 O O . ILE A 1 99 ? 3.139 -0.225 -2.345 1.00 96.31 99 ILE A O 1
ATOM 808 N N . PRO A 1 100 ? 4.900 0.813 -1.373 1.00 95.25 100 PRO A N 1
ATOM 809 C CA . PRO A 1 100 ? 4.296 0.861 -0.051 1.00 95.25 100 PRO A CA 1
ATOM 810 C C . PRO A 1 100 ? 3.092 1.802 0.000 1.00 95.25 100 PRO A C 1
ATOM 812 O O . PRO A 1 100 ? 3.096 2.894 -0.577 1.00 95.25 100 PRO A O 1
ATOM 815 N N . PHE A 1 101 ? 2.081 1.390 0.753 1.00 95.88 101 PHE A N 1
ATOM 816 C CA . PHE A 1 101 ? 0.966 2.224 1.163 1.00 95.88 101 PHE A CA 1
ATOM 817 C C . PHE A 1 101 ? 0.812 2.149 2.680 1.00 95.88 101 PHE A C 1
ATOM 819 O O . PHE A 1 101 ? 0.901 1.070 3.259 1.00 95.88 101 PHE A O 1
ATOM 826 N N . LEU A 1 102 ? 0.544 3.285 3.310 1.00 95.31 102 LEU A N 1
ATOM 827 C CA . LEU A 1 102 ? 0.273 3.387 4.741 1.00 95.31 102 LEU A CA 1
ATOM 828 C C . LEU A 1 102 ? -1.172 3.818 4.960 1.00 95.31 102 LEU A C 1
ATOM 830 O O . LEU A 1 102 ? -1.748 4.552 4.153 1.00 95.31 102 LEU A O 1
ATOM 834 N N . ILE A 1 103 ? -1.774 3.349 6.047 1.00 95.75 103 ILE A N 1
ATOM 835 C CA . ILE A 1 103 ? -3.168 3.627 6.374 1.00 95.75 103 ILE A CA 1
ATOM 836 C C . ILE A 1 103 ? -3.254 4.214 7.772 1.00 95.75 103 ILE A C 1
ATOM 838 O O . ILE A 1 103 ? -2.738 3.638 8.731 1.00 95.75 103 ILE A O 1
ATOM 842 N N . LYS A 1 104 ? -3.974 5.332 7.883 1.00 95.38 104 LYS A N 1
ATOM 843 C CA . LYS A 1 104 ? -4.378 5.908 9.165 1.00 95.38 104 LYS A CA 1
ATOM 844 C C . LYS A 1 104 ? -5.867 5.682 9.397 1.00 95.38 104 LYS A C 1
ATOM 846 O O . LYS A 1 104 ? -6.692 6.133 8.599 1.00 95.38 104 LYS A O 1
ATOM 851 N N . GLU A 1 105 ? -6.193 4.968 10.466 1.00 94.81 105 GLU A N 1
ATOM 852 C CA . GLU A 1 105 ? -7.546 4.780 10.973 1.00 94.81 105 GLU A CA 1
ATOM 853 C C . GLU A 1 105 ? -7.909 5.922 11.933 1.00 94.81 105 GLU A C 1
ATOM 855 O O . GLU A 1 105 ? -7.220 6.205 12.912 1.00 94.81 105 GLU A O 1
ATOM 860 N N . GLU A 1 106 ? -9.015 6.600 11.644 1.00 94.19 106 GLU A N 1
ATOM 861 C CA . GLU A 1 106 ? -9.551 7.694 12.448 1.00 94.19 106 GLU A CA 1
ATOM 862 C C . GLU A 1 106 ? -11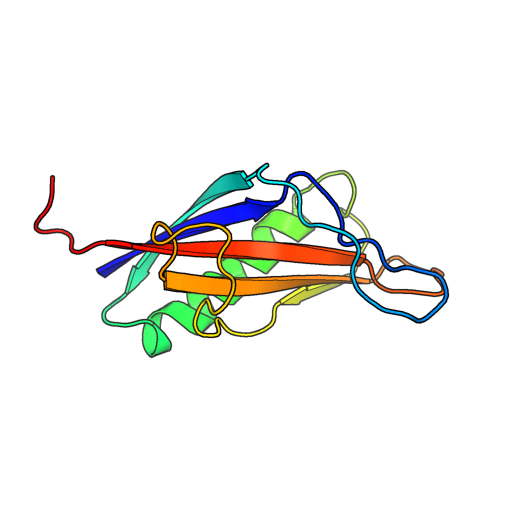.008 7.399 12.828 1.00 94.19 106 GLU A C 1
ATOM 864 O O . GLU A 1 106 ? -11.815 6.922 12.019 1.00 94.19 106 GLU A O 1
ATOM 869 N N . ASP A 1 107 ? -11.364 7.716 14.071 1.00 87.19 107 ASP A N 1
ATOM 870 C CA . ASP A 1 107 ? -12.757 7.743 14.507 1.00 87.19 107 ASP A CA 1
ATOM 871 C C . ASP A 1 107 ? -13.418 9.031 13.982 1.00 87.19 107 ASP A C 1
ATOM 873 O O . ASP A 1 107 ? -12.855 10.120 14.091 1.00 87.19 107 ASP A O 1
ATOM 877 N N . GLU A 1 108 ? -14.623 8.923 13.417 1.00 68.31 108 GLU A N 1
ATOM 878 C CA . GLU A 1 108 ? -15.372 10.078 12.895 1.00 68.31 108 GLU A CA 1
ATOM 879 C C . GLU A 1 108 ? -15.796 11.071 13.991 1.00 68.31 108 GLU A C 1
ATOM 881 O O . GLU A 1 108 ? -16.251 12.170 13.690 1.00 68.31 108 GLU A O 1
ATOM 886 N N . SER A 1 109 ? -15.653 10.715 15.270 1.00 61.31 109 SER A N 1
ATOM 887 C CA . SER A 1 109 ? -15.940 11.612 16.396 1.00 61.31 109 SER A CA 1
ATOM 888 C C . SER A 1 109 ? -14.876 12.696 16.646 1.00 61.31 109 SER A C 1
ATOM 890 O O . SER A 1 109 ? -15.067 13.527 17.536 1.00 61.31 109 SER A O 1
ATOM 892 N N . GLN A 1 110 ? -13.782 12.708 15.878 1.00 49.84 110 GLN A N 1
ATOM 893 C CA . GLN A 1 110 ? -12.664 13.652 15.992 1.00 49.84 110 GLN A CA 1
ATOM 894 C C . GLN A 1 110 ? -12.617 14.598 14.771 1.00 49.84 110 GLN A C 1
ATOM 896 O O . GLN A 1 110 ? -11.681 14.543 13.976 1.00 49.84 110 GLN A O 1
ATOM 901 N N . GLU A 1 111 ? -13.625 15.462 14.606 1.00 47.38 111 GLU A N 1
ATOM 902 C CA . GLU A 1 111 ? -13.559 16.652 13.727 1.00 47.38 111 GLU A CA 1
ATOM 903 C C . GLU A 1 111 ? -13.926 17.934 14.484 1.00 47.38 111 GLU A C 1
ATOM 905 O O . GLU A 1 111 ? -14.911 17.921 15.260 1.00 47.38 111 GLU A O 1
#

Foldseek 3Di:
DKKFKKWAPDWFDADPVRHTDDDDPHIDGQDIDDDPDLVRCFVVVFVSLQVVQCPPPVQVPWHKGKDTWDADDDVPDPQFGTKMWIWTHDPPDPDIIIIIMTMGDDDPVPD